Protein AF-A0A9E5NDX1-F1 (afdb_monomer)

Radius of gyration: 11.71 Å; Cα contacts (8 Å, |Δi|>4): 105; chains: 1; bounding box: 28×23×31 Å

Nearest PDB structures (foldseek):
  1aor-assembly1_B  TM=9.446E-01  e=3.735E-05  Pyrococcus furiosus

Structure (mmCIF, N/CA/C/O backbone):
data_AF-A0A9E5NDX1-F1
#
_entry.id   AF-A0A9E5NDX1-F1
#
loop_
_atom_site.group_PDB
_atom_site.id
_atom_site.type_symbol
_atom_site.label_atom_id
_atom_site.label_alt_id
_atom_site.label_comp_id
_atom_site.label_asym_id
_atom_site.label_entity_id
_atom_site.label_seq_id
_atom_site.pdbx_PDB_ins_code
_atom_site.Cartn_x
_atom_site.Cartn_y
_atom_site.Cartn_z
_atom_site.occupancy
_atom_site.B_iso_or_equiv
_atom_site.auth_seq_id
_atom_site.auth_comp_id
_atom_site.auth_asym_id
_atom_site.auth_atom_id
_atom_site.pdbx_PDB_model_num
ATOM 1 N N . THR A 1 1 ? 13.315 2.637 2.392 1.00 73.19 1 THR A N 1
ATOM 2 C CA . THR A 1 1 ? 12.336 3.428 1.578 1.00 73.19 1 THR A CA 1
ATOM 3 C C . THR A 1 1 ? 11.060 3.712 2.384 1.00 73.19 1 THR A C 1
ATOM 5 O O . THR A 1 1 ? 11.011 3.292 3.532 1.00 73.19 1 THR A O 1
ATOM 8 N N . LEU A 1 2 ? 10.040 4.416 1.850 1.00 90.62 2 LEU A N 1
ATOM 9 C CA . LEU A 1 2 ? 8.797 4.794 2.573 1.00 90.62 2 LEU A CA 1
ATOM 10 C C . LEU A 1 2 ? 8.048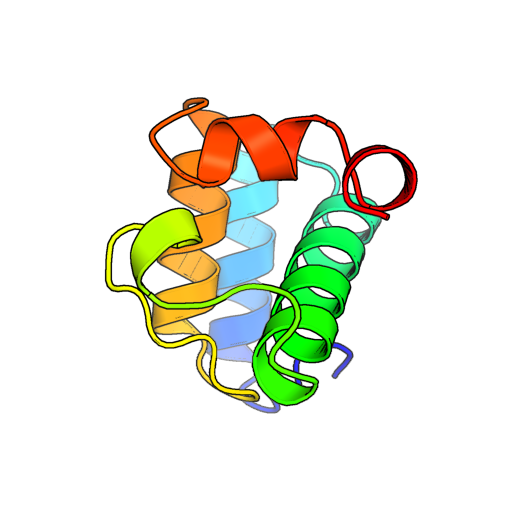 3.607 3.219 1.00 90.62 2 LEU A C 1
ATOM 12 O O . LEU A 1 2 ? 7.505 3.751 4.306 1.00 90.62 2 LEU A O 1
ATOM 16 N N . LEU A 1 3 ? 8.053 2.441 2.566 1.00 96.12 3 LEU A N 1
ATOM 17 C CA . LEU A 1 3 ? 7.415 1.201 3.037 1.00 96.12 3 LEU A CA 1
ATOM 18 C C . LEU A 1 3 ? 8.396 0.236 3.731 1.00 96.12 3 LEU A C 1
ATOM 20 O O . LEU A 1 3 ? 8.056 -0.920 3.967 1.00 96.12 3 LEU A O 1
ATOM 24 N N . LEU A 1 4 ? 9.615 0.697 4.046 1.00 96.50 4 LEU A N 1
ATOM 25 C CA . LEU A 1 4 ? 10.720 -0.103 4.602 1.00 96.50 4 LEU A CA 1
ATOM 26 C C . LEU A 1 4 ? 11.153 -1.293 3.719 1.00 96.50 4 LEU A C 1
ATOM 28 O O . LEU A 1 4 ? 11.631 -2.305 4.219 1.00 96.50 4 LEU A O 1
ATOM 32 N N . ILE A 1 5 ? 11.008 -1.162 2.396 1.00 96.44 5 ILE A N 1
ATOM 33 C CA . ILE A 1 5 ? 11.487 -2.142 1.409 1.00 96.44 5 ILE A CA 1
ATOM 34 C C . ILE A 1 5 ? 12.836 -1.664 0.863 1.00 96.44 5 ILE A C 1
ATOM 36 O O . ILE A 1 5 ? 12.888 -0.698 0.097 1.00 96.44 5 ILE A O 1
ATOM 40 N N . ASP A 1 6 ? 13.922 -2.321 1.261 1.00 95.06 6 ASP A N 1
ATOM 41 C CA . ASP A 1 6 ? 15.285 -1.944 0.851 1.00 95.06 6 ASP A CA 1
ATOM 42 C C . ASP A 1 6 ? 15.832 -2.796 -0.312 1.00 95.06 6 ASP A C 1
ATOM 44 O O . ASP A 1 6 ? 16.941 -2.562 -0.793 1.00 95.06 6 ASP A O 1
ATOM 48 N N . ASP A 1 7 ? 15.038 -3.747 -0.813 1.00 96.31 7 ASP A N 1
ATOM 49 C CA . ASP A 1 7 ? 15.350 -4.519 -2.016 1.00 96.31 7 ASP A CA 1
ATOM 50 C C . ASP A 1 7 ? 15.056 -3.705 -3.288 1.00 96.31 7 ASP A C 1
ATOM 52 O O . ASP A 1 7 ? 13.904 -3.428 -3.629 1.00 96.31 7 ASP A O 1
ATOM 56 N N . LEU A 1 8 ? 16.111 -3.296 -3.998 1.00 96.50 8 LEU A N 1
ATOM 57 C CA . LEU A 1 8 ? 15.992 -2.458 -5.194 1.00 96.50 8 LEU A CA 1
ATOM 58 C C . LEU A 1 8 ? 15.193 -3.129 -6.334 1.00 96.50 8 LEU A C 1
ATOM 60 O O . LEU A 1 8 ? 14.347 -2.445 -6.914 1.00 96.50 8 LEU A O 1
ATOM 64 N N . PRO A 1 9 ? 15.403 -4.421 -6.667 1.00 97.94 9 PRO A N 1
ATOM 65 C CA . PRO A 1 9 ? 14.542 -5.151 -7.597 1.00 97.94 9 PRO A CA 1
ATOM 66 C C . PRO A 1 9 ? 13.055 -5.094 -7.233 1.00 97.94 9 PRO A C 1
ATOM 68 O O . PRO A 1 9 ? 12.245 -4.773 -8.104 1.00 97.94 9 PRO A O 1
ATOM 71 N N . ALA A 1 10 ? 12.691 -5.329 -5.968 1.00 97.75 10 ALA A N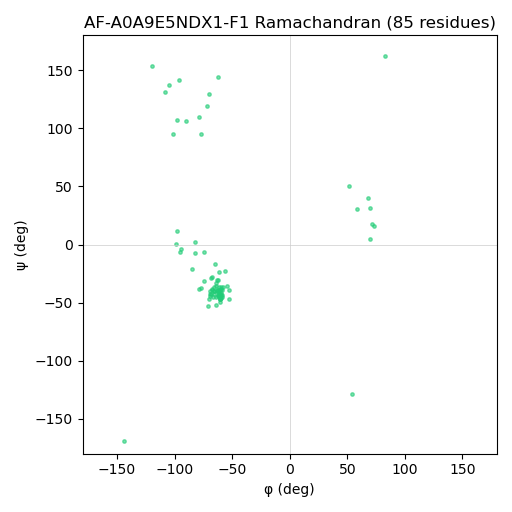 1
ATOM 72 C CA . ALA A 1 10 ? 11.306 -5.209 -5.521 1.00 97.75 10 ALA A CA 1
ATOM 73 C C . ALA A 1 10 ? 10.768 -3.785 -5.711 1.00 97.75 10 ALA A C 1
ATOM 75 O O . ALA A 1 10 ? 9.702 -3.608 -6.292 1.00 97.75 10 ALA A O 1
ATOM 76 N N . VAL A 1 11 ? 11.514 -2.752 -5.305 1.00 97.56 11 VAL A N 1
ATOM 77 C CA . VAL A 1 11 ? 11.094 -1.349 -5.490 1.00 97.56 11 VAL A CA 1
ATOM 78 C C . VAL A 1 11 ? 10.879 -1.017 -6.971 1.00 97.56 11 VAL A C 1
ATOM 80 O O . VAL A 1 11 ? 9.881 -0.384 -7.320 1.00 97.56 11 VAL A O 1
ATOM 83 N N . ALA A 1 12 ? 11.778 -1.466 -7.850 1.00 98.00 12 ALA A N 1
ATOM 84 C CA . ALA A 1 12 ? 11.645 -1.273 -9.291 1.00 98.00 12 ALA A CA 1
ATOM 85 C C . ALA A 1 12 ? 10.409 -1.992 -9.854 1.00 98.00 12 ALA A C 1
ATOM 87 O O . ALA A 1 12 ? 9.699 -1.432 -10.688 1.00 98.00 12 ALA A O 1
ATOM 88 N N . TYR A 1 13 ? 10.120 -3.201 -9.371 1.00 98.38 13 TYR A N 1
ATOM 89 C CA . TYR A 1 13 ? 8.934 -3.955 -9.766 1.00 98.38 13 TYR A CA 1
ATOM 90 C C . TYR A 1 13 ? 7.631 -3.283 -9.308 1.00 98.38 13 TYR A C 1
ATOM 92 O O . TYR A 1 13 ? 6.700 -3.152 -10.099 1.00 98.38 13 TYR A O 1
ATOM 100 N N . LEU A 1 14 ? 7.571 -2.775 -8.075 1.00 98.38 14 LEU A N 1
ATOM 101 C CA . LEU A 1 14 ? 6.412 -2.023 -7.577 1.00 98.38 14 LEU A CA 1
ATOM 102 C C . LEU A 1 14 ? 6.175 -0.737 -8.384 1.00 98.38 14 LEU A C 1
ATOM 104 O O . LEU A 1 14 ? 5.032 -0.408 -8.707 1.00 98.38 14 LEU A O 1
ATOM 108 N N . GLY A 1 15 ? 7.253 -0.041 -8.760 1.00 98.06 15 GLY A N 1
ATOM 109 C CA . GLY A 1 15 ? 7.191 1.090 -9.688 1.00 98.06 15 GLY A CA 1
ATOM 110 C C . GLY A 1 15 ? 6.641 0.683 -11.057 1.00 98.06 15 GLY A C 1
ATOM 111 O O . GLY A 1 15 ? 5.708 1.308 -11.552 1.00 98.06 15 GLY A O 1
ATOM 112 N N . HIS A 1 16 ? 7.139 -0.423 -11.617 1.00 98.50 16 HIS A N 1
ATOM 113 C CA . HIS A 1 16 ? 6.644 -0.974 -12.879 1.00 98.50 16 HIS A CA 1
ATOM 114 C C . HIS A 1 16 ? 5.150 -1.330 -12.829 1.00 98.50 16 HIS A C 1
ATOM 116 O O . HIS A 1 16 ? 4.435 -1.071 -13.795 1.00 98.50 16 HIS A O 1
ATOM 122 N N . LEU A 1 17 ? 4.654 -1.884 -11.717 1.00 98.62 17 LEU A N 1
ATOM 123 C CA . LEU A 1 17 ? 3.222 -2.143 -11.547 1.00 98.62 17 LEU A CA 1
ATOM 124 C C . LEU A 1 17 ? 2.408 -0.847 -11.568 1.00 98.62 17 LEU A C 1
ATOM 126 O O . LEU A 1 17 ? 1.370 -0.796 -12.225 1.00 98.62 17 LEU A O 1
ATOM 130 N N . CYS A 1 18 ? 2.879 0.203 -10.891 1.00 98.56 18 CYS A N 1
ATOM 131 C CA . CYS A 1 18 ? 2.219 1.507 -10.935 1.00 98.56 18 CYS A CA 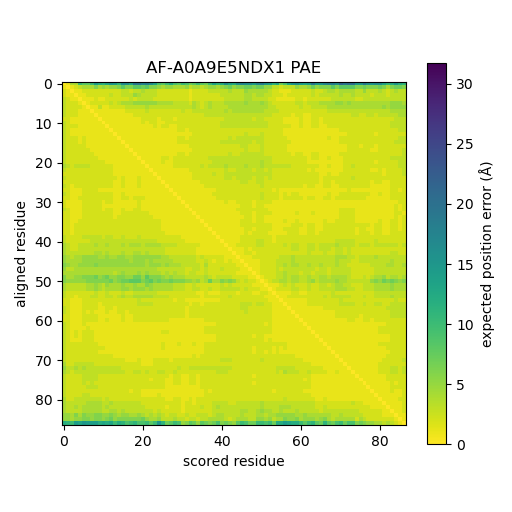1
ATOM 132 C C . CYS A 1 18 ? 2.160 2.045 -12.371 1.00 98.56 18 CYS A C 1
ATOM 134 O O . CYS A 1 18 ? 1.085 2.434 -12.822 1.00 98.56 18 CYS A O 1
ATOM 136 N N . ASP A 1 19 ? 3.267 1.976 -13.116 1.00 98.62 19 ASP A N 1
ATOM 137 C CA . ASP A 1 19 ? 3.314 2.388 -14.524 1.00 98.62 19 ASP A CA 1
ATOM 138 C C . ASP A 1 19 ? 2.344 1.571 -15.394 1.00 98.62 19 ASP A C 1
ATOM 140 O O . ASP A 1 19 ? 1.594 2.134 -16.192 1.00 98.62 19 ASP A O 1
ATOM 144 N N . ALA A 1 20 ? 2.315 0.245 -15.219 1.00 98.62 20 ALA A N 1
ATOM 145 C CA . ALA A 1 20 ? 1.453 -0.656 -15.982 1.00 98.62 20 ALA A CA 1
ATOM 146 C C . ALA A 1 20 ? -0.044 -0.406 -15.730 1.00 98.62 20 ALA A C 1
ATOM 148 O O . ALA A 1 20 ? -0.857 -0.570 -16.641 1.00 98.62 20 ALA A O 1
ATOM 149 N N . TYR A 1 21 ? -0.407 0.000 -14.512 1.00 98.44 21 TYR A N 1
ATOM 150 C CA . TYR A 1 21 ? -1.786 0.306 -14.129 1.00 98.44 21 TYR A CA 1
ATOM 151 C C . TYR A 1 21 ? -2.157 1.792 -14.255 1.00 98.44 21 TYR A C 1
ATOM 153 O O . TYR A 1 21 ? -3.316 2.143 -14.042 1.00 98.44 21 TYR A O 1
ATOM 161 N N . GLY A 1 22 ? -1.212 2.667 -14.617 1.00 98.12 22 GLY A N 1
ATOM 162 C CA . GLY A 1 22 ? -1.445 4.111 -14.715 1.00 98.12 22 GLY A CA 1
ATOM 163 C C . GLY A 1 22 ? -1.654 4.798 -13.360 1.00 98.12 22 GLY A C 1
ATOM 164 O O . GLY A 1 22 ? -2.410 5.765 -13.269 1.00 98.12 22 GLY A O 1
ATOM 165 N N . LEU A 1 23 ? -1.015 4.289 -12.306 1.00 98.56 23 LEU A N 1
ATOM 166 C CA . LEU A 1 23 ? -1.074 4.825 -10.949 1.00 98.56 23 LEU A CA 1
ATOM 167 C C . LEU A 1 23 ? 0.126 5.737 -10.664 1.00 98.56 23 LEU A C 1
ATOM 169 O O . LEU A 1 23 ? 1.257 5.438 -11.039 1.00 98.56 23 LEU A O 1
ATOM 173 N N . ASP A 1 24 ? -0.103 6.830 -9.935 1.00 98.31 24 ASP A N 1
ATOM 174 C CA . ASP A 1 24 ? 0.985 7.669 -9.427 1.00 98.31 24 ASP A CA 1
ATOM 175 C C . ASP A 1 24 ? 1.730 6.946 -8.296 1.00 98.31 24 ASP A C 1
ATOM 177 O O . ASP A 1 24 ? 1.149 6.640 -7.250 1.00 98.31 24 ASP A O 1
ATOM 181 N N . THR A 1 25 ? 3.025 6.698 -8.491 1.00 97.38 25 THR A N 1
ATOM 182 C CA . THR A 1 25 ? 3.878 5.978 -7.534 1.00 97.38 25 THR A CA 1
ATOM 183 C C . THR A 1 25 ? 3.943 6.667 -6.170 1.00 97.38 25 THR A C 1
ATOM 185 O O . THR A 1 25 ? 3.942 5.987 -5.141 1.00 97.38 25 THR A O 1
ATOM 188 N N . ILE A 1 26 ? 3.946 8.006 -6.132 1.00 97.31 26 ILE A N 1
ATOM 189 C CA . ILE A 1 26 ? 4.060 8.775 -4.884 1.00 97.31 26 ILE A CA 1
ATOM 190 C C . ILE A 1 26 ? 2.778 8.649 -4.061 1.00 97.31 26 ILE A C 1
ATOM 192 O O . ILE A 1 26 ? 2.829 8.280 -2.881 1.00 97.31 26 ILE A O 1
ATOM 196 N N . SER A 1 27 ? 1.626 8.934 -4.669 1.00 98.00 27 SER A N 1
ATOM 197 C CA . SER A 1 27 ? 0.328 8.868 -3.990 1.00 98.00 27 SER A CA 1
ATOM 198 C C . SER A 1 27 ? -0.029 7.438 -3.597 1.00 98.00 27 SER A C 1
ATOM 200 O O . SER A 1 27 ? -0.513 7.215 -2.485 1.00 98.00 27 SER A O 1
ATOM 202 N N . THR A 1 28 ? 0.265 6.463 -4.461 1.00 98.31 28 THR A N 1
ATOM 203 C CA . THR A 1 28 ? 0.029 5.038 -4.184 1.00 98.31 28 THR A CA 1
ATOM 204 C C . THR A 1 28 ? 0.882 4.571 -3.009 1.00 98.31 28 THR A C 1
ATOM 206 O O . THR A 1 28 ? 0.344 4.070 -2.022 1.00 98.31 28 THR A O 1
ATOM 209 N N . GLY A 1 29 ? 2.195 4.824 -3.048 1.00 97.62 29 GLY A N 1
ATOM 210 C CA . GLY A 1 29 ? 3.104 4.460 -1.961 1.00 97.62 29 GLY A CA 1
ATOM 211 C C . GLY A 1 29 ? 2.741 5.129 -0.633 1.00 97.62 29 GLY A C 1
ATOM 212 O O . GLY A 1 29 ? 2.741 4.471 0.405 1.00 97.62 29 GLY A O 1
ATOM 213 N N . SER A 1 30 ? 2.367 6.412 -0.660 1.00 98.00 30 SER A N 1
ATOM 214 C CA . SER A 1 30 ? 1.959 7.157 0.543 1.00 98.00 30 SER A CA 1
ATOM 215 C C . SER A 1 30 ? 0.644 6.653 1.131 1.00 98.00 30 SER A C 1
ATOM 217 O O . SER A 1 30 ? 0.508 6.569 2.350 1.00 98.00 30 SER A O 1
ATOM 219 N N . THR A 1 31 ? -0.318 6.290 0.283 1.00 98.31 31 THR A N 1
ATOM 220 C CA . THR A 1 31 ? -1.614 5.764 0.731 1.00 98.31 31 THR A CA 1
ATOM 221 C C . THR A 1 31 ? -1.470 4.375 1.342 1.00 98.31 31 THR A C 1
ATOM 223 O O . THR A 1 31 ? -2.011 4.129 2.419 1.00 98.31 31 THR A O 1
ATOM 226 N N . ILE A 1 32 ? -0.675 3.496 0.722 1.00 98.06 32 ILE A N 1
ATOM 227 C CA . ILE A 1 32 ? -0.370 2.174 1.282 1.00 98.06 32 ILE A CA 1
ATOM 228 C C . ILE A 1 32 ? 0.399 2.322 2.602 1.00 98.06 32 ILE A C 1
ATOM 230 O O . ILE A 1 32 ? 0.018 1.713 3.596 1.00 98.06 32 ILE A O 1
ATOM 234 N N . ALA A 1 33 ? 1.415 3.187 2.672 1.00 98.25 33 ALA A N 1
ATOM 235 C CA . ALA A 1 33 ? 2.165 3.403 3.913 1.00 98.25 33 ALA A CA 1
ATOM 236 C C . ALA A 1 33 ? 1.270 3.917 5.052 1.00 98.25 33 ALA A C 1
ATOM 238 O O . ALA A 1 33 ? 1.399 3.479 6.194 1.00 98.25 33 ALA A O 1
ATOM 239 N N . PHE A 1 34 ? 0.319 4.803 4.748 1.00 97.88 34 PHE A N 1
ATOM 240 C CA . PHE A 1 34 ? -0.644 5.264 5.743 1.00 97.88 34 PHE A CA 1
ATOM 241 C C . PHE A 1 34 ? -1.580 4.142 6.210 1.00 97.88 34 PHE A C 1
ATOM 243 O O . PHE A 1 34 ? -1.823 4.016 7.408 1.00 97.88 34 PHE A O 1
ATOM 250 N N . ALA A 1 35 ? -2.034 3.270 5.306 1.00 97.75 35 ALA A N 1
ATOM 251 C CA . ALA A 1 35 ? -2.806 2.087 5.683 1.00 97.75 35 ALA A CA 1
ATOM 252 C C . ALA A 1 35 ? -2.014 1.154 6.617 1.00 97.75 35 ALA A C 1
ATOM 254 O O . ALA A 1 35 ? -2.551 0.704 7.626 1.00 97.75 35 ALA A O 1
ATOM 255 N N . HIS A 1 36 ? -0.726 0.921 6.345 1.00 97.56 36 HIS A N 1
ATOM 256 C CA . HIS A 1 36 ? 0.142 0.143 7.238 1.00 97.56 36 HIS A CA 1
ATOM 257 C C . HIS A 1 36 ? 0.243 0.781 8.631 1.00 97.56 36 HIS A C 1
ATOM 259 O O . HIS A 1 36 ?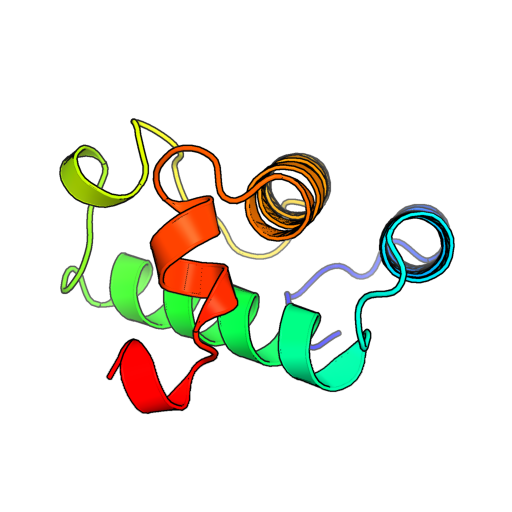 0.114 0.084 9.635 1.00 97.56 36 HIS A O 1
ATOM 265 N N . TYR A 1 37 ? 0.398 2.106 8.706 1.00 97.12 37 TYR A N 1
ATOM 266 C CA . TYR A 1 37 ? 0.420 2.832 9.979 1.00 97.12 37 TYR A CA 1
ATOM 267 C C . TYR A 1 37 ? -0.899 2.702 10.758 1.00 97.12 37 TYR A C 1
ATOM 269 O O . TYR A 1 37 ? -0.884 2.440 11.961 1.00 97.12 37 TYR A O 1
ATOM 277 N N . LEU A 1 38 ? -2.048 2.841 10.088 1.00 97.06 38 LEU A N 1
ATOM 278 C CA . LEU A 1 38 ? -3.361 2.659 10.718 1.00 97.06 38 LEU A CA 1
ATOM 279 C C . LEU A 1 38 ? -3.567 1.220 11.210 1.00 97.06 38 LEU A C 1
ATOM 281 O O . LEU A 1 38 ? -4.167 1.022 12.267 1.00 97.06 38 LEU A O 1
ATOM 285 N N . PHE A 1 39 ? -3.054 0.231 10.474 1.00 96.88 39 PHE A N 1
ATOM 286 C CA . PHE A 1 39 ? -3.094 -1.176 10.870 1.00 96.88 39 PHE A CA 1
ATOM 287 C C . PHE A 1 39 ? -2.229 -1.436 12.109 1.00 96.88 39 PHE A C 1
ATOM 289 O O . PHE A 1 39 ? -2.682 -2.065 13.062 1.00 96.88 39 PHE A O 1
ATOM 296 N N . GLU A 1 40 ? -1.012 -0.889 12.143 1.00 96.19 40 GLU A N 1
ATOM 297 C CA . GLU A 1 40 ? -0.119 -0.953 13.307 1.00 96.19 40 GLU A CA 1
ATOM 298 C C . GLU A 1 40 ? 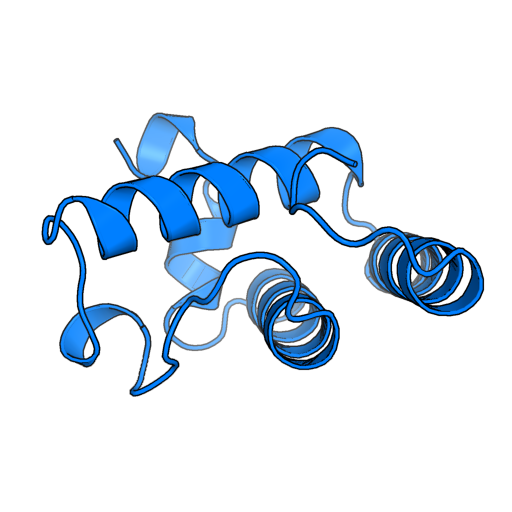-0.720 -0.263 14.544 1.00 96.19 40 GLU A C 1
ATOM 300 O O . GLU A 1 40 ? -0.594 -0.766 15.660 1.00 96.19 40 GLU A O 1
ATOM 305 N N . CYS A 1 41 ? -1.445 0.843 14.350 1.00 96.31 41 CYS A N 1
ATOM 306 C CA . CYS A 1 41 ? -2.181 1.525 15.417 1.00 96.31 41 CYS A CA 1
ATOM 307 C C . CYS A 1 41 ? -3.471 0.797 15.846 1.00 96.31 41 CYS A C 1
ATOM 309 O O . CYS A 1 41 ? -4.119 1.231 16.798 1.00 96.31 41 CYS A O 1
ATOM 311 N N . GLY A 1 42 ? -3.874 -0.275 15.153 1.00 95.75 42 GLY A N 1
ATOM 312 C CA . GLY A 1 42 ? -5.112 -1.013 15.421 1.00 95.75 42 GLY A CA 1
ATOM 313 C C . GLY A 1 42 ? -6.395 -0.274 15.026 1.00 95.75 42 GLY A C 1
ATOM 314 O O . GLY A 1 42 ? -7.468 -0.630 15.506 1.00 95.75 42 GLY A O 1
ATOM 315 N N . VAL A 1 43 ? -6.297 0.759 14.181 1.00 96.50 43 VAL A N 1
ATOM 316 C CA . VAL A 1 43 ? -7.452 1.520 13.666 1.00 96.50 43 VAL A CA 1
ATOM 317 C C . VAL A 1 43 ? -8.169 0.744 12.562 1.00 96.50 43 VAL A C 1
ATOM 319 O O . VAL A 1 43 ? -9.395 0.769 12.491 1.00 96.50 43 VAL A O 1
ATOM 322 N N . ILE A 1 44 ? -7.405 0.045 11.724 1.00 95.50 44 ILE A N 1
ATOM 323 C CA . ILE A 1 44 ? -7.911 -0.925 10.748 1.00 95.50 44 ILE A CA 1
ATOM 324 C C . ILE A 1 44 ? -7.318 -2.299 11.058 1.00 95.50 44 ILE A C 1
ATOM 326 O O . ILE A 1 44 ? -6.235 -2.396 11.637 1.00 95.50 44 ILE A O 1
ATOM 330 N N . GLY A 1 45 ? -8.009 -3.364 10.674 1.00 94.25 45 GLY A N 1
ATOM 331 C CA . GLY A 1 45 ? -7.574 -4.729 10.925 1.00 94.25 45 GLY A CA 1
ATOM 332 C C . GLY A 1 45 ? -7.926 -5.690 9.791 1.00 94.25 45 GLY A C 1
ATOM 333 O O . GLY A 1 45 ? -8.344 -5.276 8.709 1.00 94.25 45 GLY A O 1
ATOM 334 N N . PRO A 1 46 ? -7.776 -7.005 10.032 1.00 92.56 46 PRO A N 1
ATOM 335 C CA . PRO A 1 46 ? -8.053 -8.042 9.037 1.00 92.56 46 PRO A CA 1
ATOM 336 C C . PRO A 1 46 ? -9.475 -8.008 8.457 1.00 92.56 46 PRO A C 1
ATOM 338 O O . PRO A 1 46 ? -9.699 -8.528 7.367 1.00 92.56 46 PRO A O 1
ATOM 341 N N . ALA A 1 47 ? -10.440 -7.425 9.175 1.00 92.50 47 ALA A N 1
ATOM 342 C CA . ALA A 1 47 ? -11.809 -7.282 8.695 1.00 92.50 47 ALA A CA 1
ATOM 343 C C . ALA A 1 47 ? -11.898 -6.284 7.528 1.00 92.50 47 ALA A C 1
ATOM 345 O O . ALA A 1 47 ? -12.556 -6.570 6.529 1.00 92.50 47 ALA A O 1
ATOM 346 N N . GLU A 1 48 ? -11.198 -5.154 7.624 1.00 91.06 48 GLU A N 1
ATOM 347 C CA . GLU A 1 48 ? -11.166 -4.117 6.590 1.00 91.06 48 GLU A CA 1
ATOM 348 C C . GLU A 1 48 ? -10.227 -4.494 5.441 1.00 91.06 48 GLU A C 1
ATOM 350 O O . GLU A 1 48 ? -10.545 -4.267 4.275 1.00 91.06 4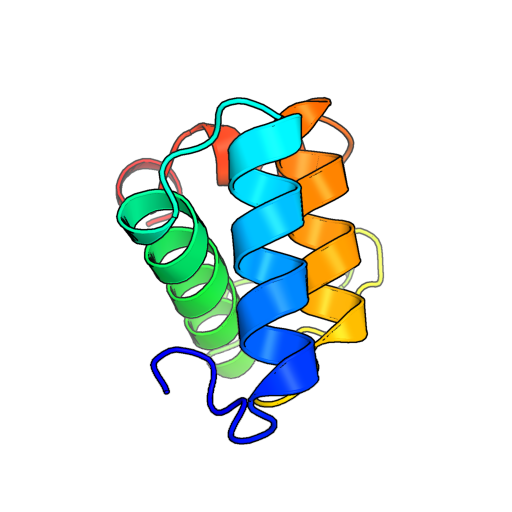8 GLU A O 1
ATOM 355 N N . THR A 1 49 ? -9.083 -5.109 5.753 1.00 92.88 49 THR A N 1
ATOM 356 C CA . THR A 1 49 ? -8.030 -5.413 4.770 1.00 92.88 49 THR A CA 1
ATOM 357 C C . THR A 1 49 ? -8.278 -6.692 3.967 1.00 92.88 49 THR A C 1
ATOM 359 O O . THR A 1 49 ? -7.439 -7.082 3.158 1.00 92.88 49 THR A O 1
ATOM 362 N N . GLY A 1 50 ? -9.403 -7.382 4.181 1.00 90.75 50 GLY A N 1
ATOM 363 C CA . GLY A 1 50 ? -9.691 -8.648 3.502 1.00 90.75 50 GLY A CA 1
ATOM 364 C C . GLY A 1 50 ? -8.759 -9.781 3.938 1.00 90.75 50 GLY A C 1
ATOM 365 O O . GLY A 1 50 ? -8.329 -10.585 3.120 1.00 90.75 50 GLY A O 1
ATOM 366 N N . SER A 1 51 ? -8.452 -9.858 5.235 1.00 90.69 51 SER A N 1
ATOM 367 C CA . SER A 1 51 ? -7.507 -10.801 5.860 1.00 90.69 51 SER A CA 1
ATOM 368 C C . SER A 1 51 ? -6.025 -10.580 5.535 1.00 90.69 51 SER A C 1
ATOM 370 O O . SER A 1 51 ? -5.189 -11.352 6.006 1.00 90.69 51 SER A O 1
ATOM 372 N N . LEU A 1 52 ? -5.673 -9.520 4.799 1.00 92.12 52 LEU A N 1
ATOM 373 C CA . LEU A 1 52 ? -4.277 -9.144 4.582 1.00 92.12 52 LEU A CA 1
ATOM 374 C C . LEU A 1 52 ? -3.660 -8.598 5.875 1.00 92.12 52 LEU A C 1
ATOM 376 O O . LEU A 1 52 ? -4.207 -7.697 6.516 1.00 92.12 52 LEU A O 1
ATOM 380 N N . ALA A 1 53 ? -2.497 -9.126 6.249 1.00 93.81 53 ALA A N 1
ATOM 381 C CA . ALA A 1 53 ? -1.707 -8.599 7.354 1.00 93.81 53 ALA A CA 1
ATOM 382 C C . ALA A 1 53 ? -0.730 -7.546 6.819 1.00 93.81 53 ALA A C 1
ATOM 384 O O . ALA A 1 53 ? 0.268 -7.894 6.194 1.00 93.81 53 ALA A O 1
ATOM 385 N N . LEU A 1 54 ? -1.000 -6.266 7.083 1.00 96.31 54 LEU A N 1
ATOM 386 C CA . LEU A 1 54 ? -0.166 -5.171 6.584 1.00 96.31 54 LEU A CA 1
ATOM 387 C C . LEU A 1 54 ? 1.111 -5.051 7.418 1.00 96.31 54 LEU A C 1
ATOM 389 O O . LEU A 1 54 ? 1.124 -4.439 8.486 1.00 96.31 54 LEU A O 1
ATOM 393 N N . ARG A 1 55 ? 2.191 -5.675 6.943 1.00 95.75 55 ARG A N 1
ATOM 394 C CA . ARG A 1 55 ? 3.513 -5.636 7.580 1.00 95.75 55 ARG A CA 1
ATOM 395 C C . ARG A 1 55 ? 4.444 -4.714 6.812 1.00 95.75 55 ARG A C 1
ATOM 397 O O . ARG A 1 55 ? 4.479 -4.724 5.586 1.00 95.75 55 ARG A O 1
ATOM 404 N N . TRP A 1 56 ? 5.209 -3.908 7.535 1.00 97.75 56 TRP A N 1
ATOM 405 C CA . TRP A 1 56 ? 6.271 -3.110 6.931 1.00 97.75 56 TRP A CA 1
ATOM 406 C C . TRP A 1 56 ? 7.342 -4.005 6.296 1.00 97.75 56 TRP A C 1
ATOM 408 O O . TRP A 1 56 ? 7.658 -5.067 6.832 1.00 97.75 56 TRP A O 1
ATOM 418 N N . GLY A 1 57 ? 7.910 -3.561 5.173 1.00 97.38 57 GLY A N 1
ATOM 419 C CA . GLY A 1 57 ? 8.959 -4.295 4.463 1.00 97.38 57 GLY A CA 1
ATOM 420 C C . GLY A 1 57 ? 8.486 -5.536 3.700 1.00 97.38 57 GLY A C 1
ATOM 421 O O . GLY A 1 57 ? 9.324 -6.352 3.331 1.00 97.38 57 GLY A O 1
ATOM 422 N N . ASP A 1 58 ? 7.180 -5.688 3.459 1.00 97.56 58 ASP A N 1
ATOM 423 C CA . ASP A 1 58 ? 6.603 -6.800 2.695 1.00 97.56 58 ASP A CA 1
ATOM 424 C C . ASP A 1 58 ? 6.249 -6.360 1.257 1.00 97.56 58 ASP A C 1
ATOM 426 O O . ASP A 1 58 ? 5.185 -5.772 1.037 1.00 97.56 58 ASP A O 1
ATOM 430 N N . PRO A 1 59 ? 7.134 -6.585 0.267 1.00 97.31 59 PRO A N 1
ATOM 431 C CA . PRO A 1 59 ? 6.889 -6.165 -1.110 1.00 97.31 59 PRO A CA 1
ATOM 432 C C . PRO A 1 59 ? 5.763 -6.943 -1.797 1.00 97.31 59 PRO A C 1
ATOM 434 O O . PRO A 1 59 ? 5.106 -6.371 -2.666 1.00 97.31 59 PRO A O 1
ATOM 437 N N . ASP A 1 60 ? 5.513 -8.196 -1.415 1.00 97.31 60 ASP A N 1
ATOM 438 C CA . ASP A 1 60 ? 4.482 -9.027 -2.044 1.00 97.31 60 ASP A CA 1
ATOM 439 C C . ASP A 1 60 ? 3.093 -8.497 -1.677 1.00 97.31 60 ASP A C 1
ATOM 441 O O . ASP A 1 60 ? 2.276 -8.216 -2.557 1.00 97.31 60 ASP A O 1
ATOM 445 N N . THR A 1 61 ? 2.872 -8.213 -0.388 1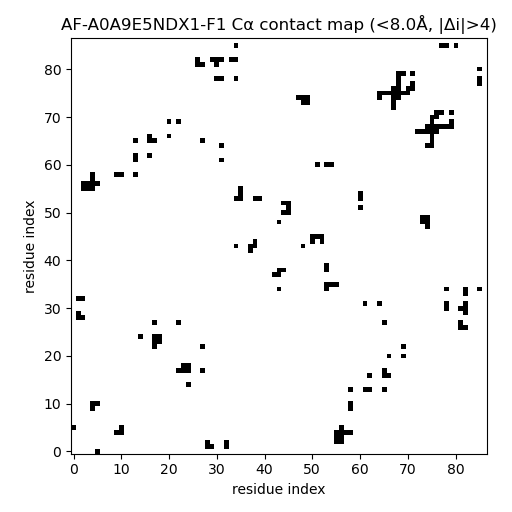.00 97.44 61 THR A N 1
ATOM 446 C CA . THR A 1 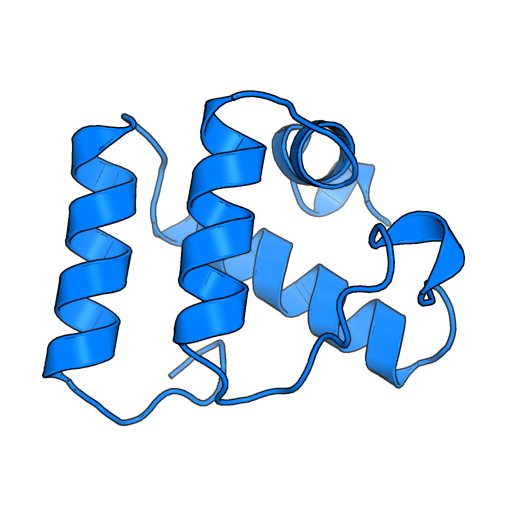61 ? 1.630 -7.576 0.075 1.00 97.44 61 THR A CA 1
ATOM 447 C C . THR A 1 61 ? 1.420 -6.206 -0.585 1.00 97.44 61 THR A C 1
ATOM 449 O O . THR A 1 61 ? 0.300 -5.855 -0.955 1.00 97.44 61 THR A O 1
ATOM 452 N N . VAL A 1 62 ? 2.483 -5.417 -0.788 1.00 98.06 62 VAL A N 1
ATOM 453 C CA . VAL A 1 62 ? 2.374 -4.118 -1.478 1.00 98.06 62 VAL A CA 1
ATOM 454 C C . VAL A 1 62 ? 2.017 -4.298 -2.958 1.00 98.06 62 VAL A C 1
ATOM 456 O O . VAL A 1 62 ? 1.199 -3.535 -3.473 1.00 98.06 62 VAL A O 1
ATOM 459 N N . ALA A 1 63 ? 2.575 -5.299 -3.643 1.00 98.19 63 ALA A N 1
ATOM 460 C CA . ALA A 1 63 ? 2.229 -5.607 -5.031 1.00 98.19 63 ALA A CA 1
ATOM 461 C C . ALA A 1 63 ? 0.747 -5.996 -5.178 1.00 98.19 63 ALA A C 1
ATOM 463 O O . ALA A 1 63 ? 0.070 -5.494 -6.083 1.00 98.19 63 ALA A O 1
ATOM 464 N N . ASP A 1 64 ? 0.232 -6.814 -4.256 1.00 97.81 64 ASP A N 1
ATOM 465 C CA . ASP A 1 64 ? -1.185 -7.185 -4.203 1.00 97.81 64 ASP A CA 1
ATOM 466 C C . ASP A 1 64 ? -2.072 -5.949 -4.005 1.00 97.81 64 ASP A C 1
ATOM 468 O O . ASP A 1 64 ? -3.020 -5.734 -4.764 1.00 97.81 64 ASP A O 1
ATOM 472 N N . LEU A 1 65 ? -1.720 -5.069 -3.060 1.00 98.12 65 LEU A N 1
ATOM 473 C CA . LEU A 1 65 ? -2.459 -3.828 -2.814 1.00 98.12 65 LEU A CA 1
ATOM 474 C C . LEU A 1 65 ? -2.457 -2.887 -4.025 1.00 98.12 65 LEU A C 1
ATOM 476 O O . LEU A 1 65 ? -3.500 -2.318 -4.341 1.00 98.12 65 LEU A O 1
ATOM 480 N N . ILE A 1 66 ? -1.335 -2.745 -4.740 1.00 98.62 66 ILE A N 1
ATOM 481 C CA . ILE A 1 66 ? -1.280 -1.968 -5.993 1.00 98.62 66 ILE A CA 1
ATOM 482 C C . ILE A 1 66 ? -2.261 -2.551 -7.020 1.00 98.62 66 ILE A C 1
ATOM 484 O O . ILE A 1 66 ? -3.026 -1.811 -7.644 1.00 98.62 66 ILE A O 1
ATOM 488 N N . GLY A 1 67 ? -2.280 -3.879 -7.173 1.00 98.38 67 GLY A N 1
ATOM 489 C CA . GLY A 1 67 ? -3.206 -4.567 -8.071 1.00 98.38 67 GLY A CA 1
ATOM 490 C C . GLY A 1 67 ? -4.677 -4.384 -7.685 1.00 98.38 67 GLY A C 1
ATOM 491 O O . GLY A 1 67 ? -5.517 -4.198 -8.571 1.00 98.38 67 GLY A O 1
ATOM 492 N N . MET A 1 68 ? -4.982 -4.402 -6.387 1.00 98.38 68 MET A N 1
ATOM 493 C CA . MET A 1 68 ? -6.325 -4.169 -5.851 1.00 98.38 68 MET A CA 1
ATOM 494 C C . MET A 1 68 ? -6.769 -2.712 -6.031 1.00 98.38 68 MET A C 1
ATOM 496 O O . MET A 1 68 ? -7.919 -2.476 -6.395 1.00 98.38 68 MET A O 1
ATOM 500 N N . ILE A 1 69 ? -5.872 -1.738 -5.827 1.00 98.62 69 ILE A N 1
ATOM 501 C CA . ILE A 1 69 ? -6.134 -0.307 -6.070 1.00 98.62 69 ILE A CA 1
ATOM 502 C C . ILE A 1 69 ? -6.483 -0.081 -7.540 1.00 98.62 69 ILE A C 1
ATOM 504 O O . ILE A 1 69 ? -7.503 0.534 -7.847 1.00 98.62 69 ILE A O 1
ATOM 508 N N . ALA A 1 70 ? -5.672 -0.626 -8.450 1.00 98.50 70 ALA A N 1
ATOM 509 C CA . ALA A 1 70 ? -5.875 -0.487 -9.890 1.00 98.50 70 ALA A CA 1
ATOM 510 C C . ALA A 1 70 ? -7.243 -1.013 -10.353 1.00 98.50 70 ALA A C 1
ATOM 512 O O . ALA A 1 70 ? -7.855 -0.448 -11.259 1.00 98.50 70 ALA A O 1
ATOM 513 N N . ARG A 1 71 ? -7.723 -2.098 -9.732 1.00 98.38 71 ARG A N 1
ATOM 514 C CA . ARG A 1 71 ? -8.994 -2.753 -10.079 1.00 98.38 71 ARG A CA 1
ATOM 515 C C . ARG A 1 71 ? -10.177 -2.310 -9.220 1.00 98.38 71 ARG A C 1
ATOM 517 O O . ARG A 1 71 ? -11.300 -2.695 -9.527 1.00 98.38 71 ARG A O 1
ATOM 524 N N . ARG A 1 72 ? -9.944 -1.499 -8.181 1.00 98.19 72 ARG A N 1
ATOM 525 C CA . ARG A 1 72 ? -10.939 -1.147 -7.153 1.00 98.19 72 ARG A CA 1
ATOM 526 C C . ARG A 1 72 ? -11.609 -2.385 -6.546 1.00 98.19 72 ARG A C 1
ATOM 528 O O . ARG A 1 72 ? -12.829 -2.489 -6.465 1.00 98.19 72 ARG A O 1
ATOM 535 N N . GLU A 1 73 ? -10.790 -3.344 -6.125 1.00 97.44 73 GLU A N 1
ATOM 536 C CA . GLU A 1 73 ? -11.249 -4.617 -5.559 1.00 97.44 73 GLU A CA 1
ATOM 537 C C . GLU A 1 73 ? -10.996 -4.679 -4.048 1.00 97.44 73 GLU A C 1
ATOM 539 O O . GLU A 1 73 ? -9.891 -4.411 -3.574 1.00 97.44 73 GLU A O 1
ATOM 544 N N . GLY A 1 74 ? -12.021 -5.060 -3.277 1.00 95.94 74 GLY A N 1
ATOM 545 C CA . GLY A 1 74 ? -11.923 -5.218 -1.823 1.00 95.94 74 GLY A CA 1
ATOM 546 C C . GLY A 1 74 ? -11.397 -3.957 -1.132 1.00 95.94 74 GLY A C 1
ATOM 547 O O . GLY A 1 74 ? -11.876 -2.852 -1.381 1.00 95.94 74 GLY A O 1
ATOM 548 N N . PHE A 1 75 ? -10.371 -4.114 -0.290 1.00 97.00 75 PHE A N 1
ATOM 549 C CA . PHE A 1 75 ? -9.718 -2.990 0.390 1.00 97.00 75 PHE A CA 1
ATOM 550 C C . PHE A 1 75 ? -9.075 -1.982 -0.583 1.00 97.00 75 PHE A C 1
ATOM 552 O O . PHE A 1 75 ? -8.948 -0.798 -0.265 1.00 97.00 75 PHE A O 1
ATOM 559 N N . GLY A 1 76 ? -8.737 -2.416 -1.801 1.00 97.62 76 GLY A N 1
ATOM 560 C CA . GLY A 1 76 ? -8.183 -1.560 -2.844 1.00 97.62 76 GLY A CA 1
ATOM 561 C C . GLY A 1 76 ? -9.122 -0.442 -3.289 1.00 97.62 76 GLY A C 1
ATOM 562 O O . GLY A 1 76 ? -8.633 0.633 -3.622 1.00 97.62 76 GLY A O 1
ATOM 563 N N . ASP A 1 77 ? -10.447 -0.630 -3.232 1.00 98.06 77 ASP A N 1
ATOM 564 C CA . ASP A 1 77 ? -11.400 0.450 -3.546 1.00 98.06 77 ASP A CA 1
ATOM 565 C C . ASP A 1 77 ? -11.316 1.597 -2.528 1.00 98.06 77 ASP A C 1
ATOM 567 O O . ASP A 1 77 ? -11.352 2.768 -2.895 1.00 98.06 77 ASP A O 1
ATOM 571 N N . THR A 1 78 ? -11.093 1.269 -1.251 1.00 97.00 78 THR A N 1
ATOM 572 C CA . THR A 1 78 ? -10.900 2.282 -0.201 1.00 97.00 78 THR A CA 1
ATOM 573 C C . THR A 1 78 ? -9.574 3.020 -0.394 1.00 97.00 78 THR A C 1
ATOM 575 O O . THR A 1 78 ? -9.522 4.247 -0.320 1.00 97.00 78 THR A O 1
ATOM 578 N N . LEU A 1 79 ? -8.496 2.288 -0.692 1.00 97.81 79 LEU A N 1
ATOM 579 C CA . L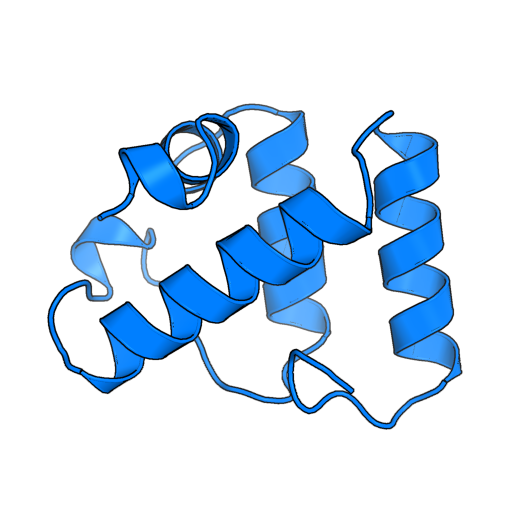EU A 1 79 ? -7.178 2.877 -0.946 1.00 97.81 79 LEU A CA 1
ATOM 580 C C . LEU A 1 79 ? -7.137 3.715 -2.237 1.00 97.81 79 LEU A C 1
ATOM 582 O O . LEU A 1 79 ? -6.383 4.683 -2.310 1.00 97.81 79 LEU A O 1
ATOM 586 N N . ALA A 1 80 ? -7.968 3.402 -3.236 1.00 98.06 80 ALA A N 1
ATOM 587 C CA . ALA A 1 80 ? -8.063 4.166 -4.481 1.00 98.06 80 ALA A CA 1
ATOM 588 C C . ALA A 1 80 ? -8.578 5.604 -4.283 1.00 98.06 80 ALA A C 1
ATOM 590 O O . ALA A 1 80 ? -8.378 6.455 -5.150 1.00 98.06 80 ALA A O 1
ATOM 591 N N . GLU A 1 81 ? -9.201 5.906 -3.140 1.00 97.69 81 GLU A N 1
ATOM 592 C CA . GLU A 1 81 ? -9.632 7.262 -2.782 1.00 97.69 81 GLU A CA 1
ATOM 593 C C . GLU A 1 81 ? -8.505 8.130 -2.189 1.00 97.69 81 GLU A C 1
ATOM 595 O O . GLU A 1 81 ? -8.685 9.337 -1.998 1.00 97.69 81 GLU A O 1
ATOM 600 N N . GLY A 1 82 ? -7.332 7.539 -1.934 1.00 96.50 82 GLY A N 1
ATOM 601 C CA . GLY A 1 82 ? -6.143 8.220 -1.427 1.00 96.50 82 GLY A CA 1
ATOM 602 C C . GLY A 1 82 ? -6.128 8.421 0.093 1.00 96.50 82 GLY A C 1
ATOM 603 O O . GLY A 1 82 ? -7.154 8.378 0.775 1.00 96.50 82 GLY A O 1
ATOM 604 N N . SER A 1 83 ? -4.937 8.695 0.632 1.00 94.69 83 SER A N 1
ATOM 605 C CA . SER A 1 83 ? -4.686 8.797 2.081 1.00 94.69 83 SER A CA 1
ATOM 606 C C . SER A 1 83 ? -5.624 9.754 2.823 1.00 94.69 83 SER A C 1
ATOM 608 O O . SER A 1 83 ? -6.095 9.421 3.901 1.00 94.69 83 SER A O 1
ATOM 610 N N . ARG A 1 84 ? -5.971 10.901 2.225 1.00 93.94 84 ARG A N 1
ATOM 611 C CA . ARG A 1 84 ? -6.875 11.898 2.830 1.00 93.94 84 ARG A CA 1
ATOM 612 C C . ARG A 1 84 ? -8.298 11.379 3.068 1.00 93.94 84 ARG A C 1
ATOM 614 O O . ARG A 1 84 ? -8.996 11.889 3.937 1.00 93.94 84 ARG A O 1
ATOM 621 N N . ARG A 1 85 ? -8.780 10.454 2.235 1.00 92.94 85 ARG A N 1
ATOM 622 C CA . ARG A 1 85 ? -10.111 9.844 2.398 1.00 92.94 85 ARG A CA 1
ATOM 623 C C . ARG A 1 85 ? -10.071 8.660 3.359 1.00 92.94 85 ARG A C 1
ATOM 625 O O . ARG A 1 85 ? -11.110 8.321 3.914 1.00 92.94 85 ARG A O 1
ATOM 632 N N . LEU A 1 86 ? -8.891 8.075 3.555 1.00 89.56 86 LEU A N 1
ATOM 633 C CA . LEU A 1 86 ? -8.657 6.979 4.488 1.00 89.56 86 LEU A CA 1
ATOM 634 C C . LEU A 1 86 ? -8.640 7.451 5.955 1.00 89.56 86 LEU A C 1
ATOM 636 O O . LEU A 1 86 ? -9.053 6.687 6.825 1.00 89.56 86 LEU A O 1
ATOM 640 N N . GLY A 1 87 ? -8.197 8.688 6.232 1.00 79.69 87 GLY A N 1
ATOM 641 C CA . GLY A 1 87 ? -8.135 9.267 7.582 1.00 79.69 87 GLY A CA 1
ATOM 642 C C . GLY A 1 87 ? -7.726 10.734 7.620 1.00 79.69 87 GLY A C 1
ATOM 643 O O . GLY A 1 87 ? -6.953 11.164 6.734 1.00 79.69 87 GLY A O 1
#

Secondary structure (DSSP, 8-state):
-TTS---HHHHHHHHHHHHHHT--HHHHHHHHHHHHHHHHTTSS-TTTTTT----TT-HHHHHHHHHHHHHT-THHHHHTT-HHHH-

Mean predicted aligned error: 2.28 Å

pLDDT: mean 96.22, std 3.76, range [73.19, 98.62]

Sequence (87 aa):
TLLLIDDLPAVAYLGHLCDAYGLDTISTGSTIAFAHYLFECGVIGPAETGSLALRWGDPDTVADLIGMIARREGFGDTLAEGSRRLG

Foldseek 3Di:
DLLQAPDPVLVVVLVVLCVVLVHDPVQLSQLLSLVLVCCVVVVDHCVQLVNDDSDRNDSVSSSVLSVCLSVVHRNNVQSVVTNVSVD

Solvent-accessible surface area (backbone atoms only — not comparable to full-atom values): 4878 Å² total; per-residue (Å²): 89,94,54,54,50,81,54,62,70,55,52,51,51,50,48,48,50,23,61,75,62,74,45,60,59,66,62,50,53,51,21,52,38,48,51,33,51,36,36,73,72,65,75,43,51,45,83,63,46,71,65,49,78,70,56,82,44,45,63,66,64,49,46,51,46,54,55,22,31,68,68,51,42,78,45,14,40,58,54,60,63,31,47,77,73,71,98